Protein AF-A0A951HGC1-F1 (afdb_monomer)

Structure (mmCIF, N/CA/C/O backbone):
data_AF-A0A951HGC1-F1
#
_entry.id   AF-A0A951HGC1-F1
#
loop_
_atom_site.group_PDB
_a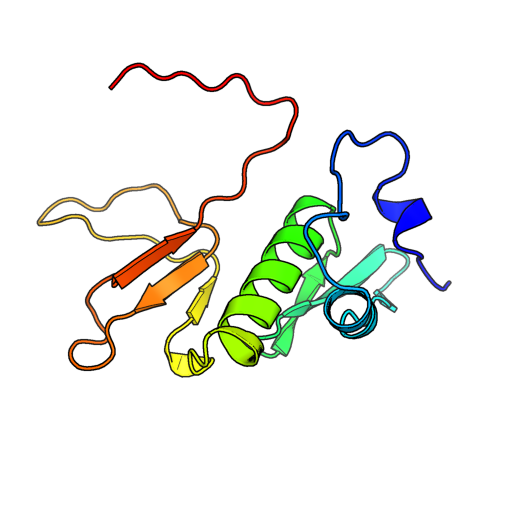tom_site.id
_atom_site.type_symbol
_atom_site.label_atom_id
_atom_site.label_alt_id
_atom_site.label_comp_id
_atom_site.label_asym_id
_atom_site.label_entity_id
_atom_site.label_seq_id
_atom_site.pdbx_PDB_ins_code
_atom_site.Cartn_x
_atom_site.Cartn_y
_atom_site.Cartn_z
_atom_site.occupancy
_atom_site.B_iso_or_equiv
_atom_site.auth_seq_id
_atom_site.auth_comp_id
_atom_site.a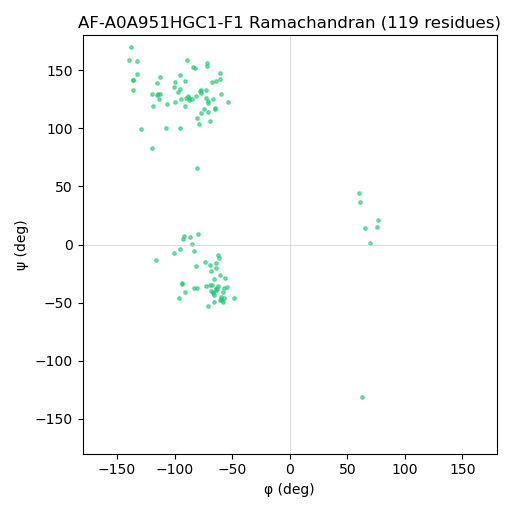uth_asym_id
_atom_site.auth_atom_id
_atom_site.pdbx_PDB_model_num
ATOM 1 N N . MET A 1 1 ? -11.966 -10.383 16.771 1.00 55.66 1 MET A N 1
ATOM 2 C CA . MET A 1 1 ? -13.024 -9.487 16.276 1.00 55.66 1 MET A CA 1
ATOM 3 C C . MET A 1 1 ? -12.751 -9.299 14.807 1.00 55.66 1 MET A C 1
ATOM 5 O O . MET A 1 1 ? -11.592 -9.106 14.464 1.00 55.66 1 MET A O 1
ATOM 9 N N . ASP A 1 2 ? -13.774 -9.404 13.973 1.00 73.31 2 ASP A N 1
ATOM 10 C CA . ASP A 1 2 ? -13.623 -9.157 12.543 1.00 73.31 2 ASP A CA 1
ATOM 11 C C . ASP A 1 2 ? -13.891 -7.671 12.310 1.00 73.31 2 ASP A C 1
ATOM 13 O O . ASP A 1 2 ? -14.894 -7.142 12.786 1.00 73.31 2 ASP A O 1
ATOM 17 N N . TYR A 1 3 ? -12.955 -6.985 11.658 1.00 82.38 3 TYR A N 1
ATOM 18 C CA . TYR A 1 3 ? -13.097 -5.573 11.314 1.00 82.38 3 TYR A CA 1
ATOM 19 C C . TYR A 1 3 ? -13.640 -5.471 9.894 1.00 82.38 3 TYR A C 1
ATOM 21 O O . TYR A 1 3 ? -13.033 -6.016 8.971 1.00 82.38 3 TYR A O 1
ATOM 29 N N . SER A 1 4 ? -14.753 -4.766 9.697 1.00 85.12 4 SER A N 1
ATOM 30 C CA . SER A 1 4 ? -15.248 -4.472 8.353 1.00 85.12 4 SER A CA 1
ATOM 31 C C . SER A 1 4 ? -14.662 -3.162 7.819 1.00 85.12 4 SER A C 1
ATOM 33 O O . SER A 1 4 ? -14.245 -2.285 8.579 1.00 85.12 4 SER A O 1
ATOM 35 N N . LEU A 1 5 ? -14.673 -2.988 6.493 1.00 84.81 5 LEU A N 1
ATOM 36 C CA . LEU A 1 5 ? -14.334 -1.700 5.878 1.00 84.81 5 LEU A CA 1
ATOM 37 C C . LEU A 1 5 ? -15.246 -0.579 6.404 1.00 84.81 5 LEU A C 1
ATOM 39 O O . LEU A 1 5 ? -14.774 0.523 6.657 1.00 84.81 5 LEU A O 1
ATOM 43 N N . ALA A 1 6 ? -16.530 -0.860 6.641 1.00 84.06 6 ALA A N 1
ATOM 44 C CA . ALA A 1 6 ? -17.462 0.136 7.165 1.00 84.06 6 ALA A CA 1
ATOM 45 C C . ALA A 1 6 ? -17.064 0.638 8.566 1.00 84.06 6 ALA A C 1
ATOM 47 O O . ALA A 1 6 ? -17.202 1.828 8.842 1.00 84.06 6 ALA A O 1
ATOM 48 N N . ASP A 1 7 ? -16.514 -0.236 9.416 1.00 83.81 7 ASP A N 1
ATOM 49 C CA . ASP A 1 7 ? -16.038 0.135 10.757 1.00 83.81 7 ASP A CA 1
ATOM 50 C C . ASP A 1 7 ? -14.788 1.023 10.693 1.00 83.81 7 ASP A C 1
ATOM 52 O O . ASP A 1 7 ? -14.609 1.920 11.513 1.00 83.81 7 ASP A O 1
ATOM 56 N N . ILE A 1 8 ? -13.915 0.787 9.710 1.00 83.94 8 ILE A N 1
ATOM 57 C CA . ILE A 1 8 ? -12.643 1.509 9.567 1.00 83.94 8 ILE A CA 1
ATOM 58 C C . ILE A 1 8 ? -12.844 2.879 8.911 1.00 83.94 8 ILE A C 1
ATOM 60 O O . ILE A 1 8 ? -12.188 3.849 9.286 1.00 83.94 8 ILE A O 1
ATOM 64 N N . PHE A 1 9 ? -13.753 2.966 7.941 1.00 82.25 9 PHE A N 1
ATOM 65 C CA . PHE A 1 9 ? -14.053 4.193 7.198 1.00 82.25 9 PHE A CA 1
ATOM 66 C C . PHE A 1 9 ? -15.190 5.016 7.818 1.00 82.25 9 PHE A C 1
ATOM 68 O O . PHE A 1 9 ? -15.625 6.010 7.227 1.00 82.25 9 PHE A O 1
ATOM 75 N N . GLN A 1 10 ? -15.669 4.631 9.005 1.00 68.69 10 GLN A N 1
ATOM 76 C CA . GLN A 1 10 ? -16.765 5.299 9.699 1.00 68.69 10 GLN A CA 1
ATOM 77 C C . GLN A 1 10 ? -16.458 6.800 9.844 1.00 68.69 10 GLN A C 1
ATOM 79 O O . GLN A 1 10 ? -15.427 7.177 10.396 1.00 68.69 10 GLN A O 1
ATOM 84 N N . SER A 1 11 ? -17.345 7.665 9.335 1.00 60.94 11 SER A N 1
ATOM 85 C CA . SER A 1 11 ? -17.202 9.138 9.296 1.00 60.94 11 SER A CA 1
ATOM 86 C C . SER A 1 11 ? -16.076 9.721 8.423 1.00 60.94 11 SER A C 1
ATOM 88 O O . SER A 1 11 ? -15.769 10.904 8.549 1.00 60.94 11 SER A O 1
ATOM 90 N N . SER A 1 12 ? -15.471 8.938 7.527 1.00 63.62 12 SER A N 1
ATOM 91 C CA . SER A 1 12 ? -14.450 9.447 6.605 1.00 63.62 12 SER A CA 1
ATOM 92 C C . SER A 1 12 ? -15.029 9.843 5.240 1.00 63.62 12 SER A C 1
ATOM 94 O O . SER A 1 12 ? -15.933 9.183 4.735 1.00 63.62 12 SER A O 1
ATOM 96 N N . ASP A 1 13 ? -14.468 10.879 4.612 1.00 65.88 13 ASP A N 1
ATOM 97 C CA . ASP A 1 13 ? -14.847 11.325 3.258 1.00 65.88 13 ASP A CA 1
ATOM 98 C C . ASP A 1 13 ? -14.212 10.468 2.137 1.00 65.88 13 ASP A C 1
ATOM 100 O O . ASP A 1 13 ? -14.246 10.832 0.960 1.00 65.88 13 ASP A O 1
ATOM 104 N N . TYR A 1 14 ? -13.568 9.343 2.473 1.00 67.88 14 TYR A N 1
ATOM 105 C CA . TYR A 1 14 ? -12.969 8.462 1.472 1.00 67.88 14 TYR A CA 1
ATOM 106 C C . TYR A 1 14 ? -14.073 7.678 0.745 1.00 67.88 14 TYR A C 1
ATOM 108 O O . TYR A 1 14 ? -14.744 6.839 1.343 1.00 67.88 14 TYR A O 1
ATOM 116 N N . SER A 1 15 ? -14.224 7.898 -0.563 1.00 76.06 15 SER A N 1
ATOM 117 C CA . SER A 1 15 ? -15.029 7.023 -1.424 1.00 76.06 15 SER A CA 1
ATOM 118 C C . SER A 1 15 ? -14.167 5.881 -1.969 1.00 76.06 15 SER A C 1
ATOM 120 O O . SER A 1 15 ? -13.102 6.102 -2.552 1.00 76.06 15 SER A O 1
ATOM 122 N N . LEU A 1 16 ? -14.648 4.648 -1.791 1.00 83.00 16 LEU A N 1
ATOM 123 C CA . LEU A 1 16 ? -14.050 3.442 -2.369 1.00 83.00 16 LEU A CA 1
ATOM 124 C C . LEU A 1 16 ? -14.676 3.064 -3.721 1.00 83.00 16 LEU A C 1
ATOM 126 O O . LEU A 1 16 ? -14.283 2.058 -4.303 1.00 83.00 16 LEU A O 1
ATOM 130 N N . ASP A 1 17 ? -15.589 3.881 -4.255 1.00 84.75 17 ASP A N 1
ATOM 131 C CA . ASP A 1 17 ? -16.355 3.590 -5.481 1.00 84.75 17 ASP A CA 1
ATOM 132 C C . ASP A 1 17 ? -15.463 3.483 -6.725 1.00 84.75 17 ASP A C 1
ATOM 134 O O . ASP A 1 17 ? -15.828 2.886 -7.738 1.00 84.75 17 ASP A O 1
ATOM 138 N N . ILE A 1 18 ? -14.257 4.052 -6.650 1.00 86.56 18 ILE A N 1
ATOM 139 C CA . ILE A 1 18 ? -13.248 3.929 -7.699 1.00 86.56 18 ILE A CA 1
ATOM 140 C C . ILE A 1 18 ? -12.687 2.507 -7.809 1.00 86.56 18 ILE A C 1
ATOM 142 O O . ILE A 1 18 ? -12.043 2.206 -8.818 1.00 86.56 18 ILE A O 1
ATOM 146 N N . PHE A 1 19 ? -12.861 1.659 -6.789 1.00 90.56 19 PHE A N 1
ATOM 147 C CA . PHE A 1 19 ? -12.376 0.282 -6.730 1.00 90.56 19 PHE A CA 1
ATOM 148 C C . PHE A 1 19 ? -13.479 -0.717 -7.059 1.00 90.56 19 PHE A C 1
ATOM 150 O O . PHE A 1 19 ? -14.630 -0.581 -6.652 1.00 90.56 19 PHE A O 1
ATOM 157 N N . LYS A 1 20 ? -13.117 -1.751 -7.816 1.00 91.50 20 LYS A N 1
ATOM 158 C CA . LYS A 1 20 ? -14.030 -2.839 -8.150 1.00 91.50 20 LYS A CA 1
ATOM 159 C C . LYS A 1 20 ? -14.290 -3.721 -6.925 1.00 91.50 20 LYS A C 1
ATOM 161 O O . LYS A 1 20 ? -13.387 -3.886 -6.103 1.00 91.50 20 LYS A O 1
ATOM 166 N N . PRO A 1 21 ? -15.450 -4.397 -6.853 1.00 90.88 21 PRO A N 1
ATOM 167 C CA . PRO A 1 21 ? -15.741 -5.349 -5.782 1.00 90.88 21 PRO A CA 1
ATOM 168 C C . PRO A 1 21 ? -14.674 -6.440 -5.628 1.00 90.88 21 PRO A C 1
ATOM 170 O O . PRO A 1 21 ? -14.345 -6.807 -4.507 1.00 90.88 21 PRO A O 1
ATOM 173 N N . GLU A 1 22 ? -14.087 -6.916 -6.734 1.00 91.69 22 GLU A N 1
ATOM 174 C CA . GLU A 1 22 ? -12.995 -7.901 -6.692 1.00 91.69 22 GLU A CA 1
ATOM 175 C C . GLU A 1 22 ? -11.732 -7.355 -6.003 1.00 91.69 22 GLU A C 1
ATOM 177 O O . GLU A 1 22 ? -11.060 -8.086 -5.284 1.00 91.69 22 GLU A O 1
ATOM 182 N N . GLU A 1 23 ? -11.413 -6.071 -6.208 1.00 92.50 23 GLU A N 1
ATOM 183 C CA . GLU A 1 23 ? -10.264 -5.416 -5.568 1.00 92.50 23 GLU A CA 1
ATOM 184 C C . GLU A 1 23 ? -10.508 -5.271 -4.058 1.00 92.50 23 GLU A C 1
ATOM 186 O O . GLU A 1 23 ? -9.609 -5.518 -3.261 1.00 92.50 23 GLU A O 1
ATOM 191 N N . LEU A 1 24 ? -11.739 -4.925 -3.663 1.00 92.56 24 LEU A N 1
ATOM 192 C CA . LEU A 1 24 ? -12.137 -4.826 -2.256 1.00 92.56 24 LEU A CA 1
ATOM 193 C C . LEU A 1 24 ? -12.140 -6.193 -1.564 1.00 92.56 24 LEU A C 1
ATOM 195 O O . LEU A 1 24 ? -11.692 -6.303 -0.427 1.00 92.56 24 LEU A O 1
ATOM 199 N N . ALA A 1 25 ? -12.611 -7.235 -2.250 1.00 91.56 25 ALA A N 1
ATOM 200 C CA . ALA A 1 25 ? -12.658 -8.596 -1.721 1.00 91.56 25 ALA A CA 1
ATOM 201 C C . ALA A 1 25 ? -11.266 -9.225 -1.541 1.00 91.56 25 ALA A C 1
ATOM 203 O O . ALA A 1 25 ? -11.118 -10.143 -0.741 1.00 91.56 25 ALA A O 1
ATOM 204 N N . ALA A 1 26 ? -10.250 -8.739 -2.261 1.00 93.19 26 ALA A N 1
ATOM 205 C CA . ALA A 1 26 ? -8.870 -9.194 -2.111 1.00 93.19 26 ALA A CA 1
ATOM 206 C C . ALA A 1 26 ? -8.195 -8.687 -0.821 1.00 93.19 26 ALA A C 1
ATOM 208 O O . ALA A 1 26 ? -7.135 -9.189 -0.446 1.00 93.19 26 ALA A O 1
ATOM 209 N N . LEU A 1 27 ? -8.769 -7.685 -0.144 1.00 93.31 27 LEU A N 1
ATOM 210 C CA . LEU A 1 27 ? -8.246 -7.193 1.128 1.00 93.31 27 LEU A CA 1
ATOM 211 C C . LEU A 1 27 ? -8.613 -8.131 2.277 1.00 93.31 27 LEU A C 1
ATOM 213 O O . LEU A 1 27 ? -9.762 -8.205 2.708 1.00 93.31 27 LEU A O 1
ATOM 217 N N . GLU A 1 28 ? -7.596 -8.759 2.851 1.00 92.44 28 GLU A N 1
ATOM 218 C CA . GLU A 1 28 ? -7.729 -9.550 4.071 1.00 92.44 28 GLU A CA 1
ATOM 219 C C . GLU A 1 28 ? -7.375 -8.696 5.296 1.00 92.44 28 GLU A C 1
ATOM 221 O O . GLU A 1 28 ? -6.198 -8.484 5.609 1.00 92.44 28 GLU A O 1
ATOM 226 N N . ILE A 1 29 ? -8.400 -8.197 5.993 1.00 94.25 29 ILE A N 1
ATOM 227 C CA . ILE A 1 29 ? -8.246 -7.452 7.249 1.00 94.25 29 ILE A CA 1
ATOM 228 C C . ILE A 1 29 ? -8.472 -8.397 8.428 1.00 94.25 29 ILE A C 1
ATOM 230 O O . ILE A 1 29 ? -9.459 -9.126 8.474 1.00 94.25 29 ILE A O 1
ATOM 234 N N . TYR A 1 30 ? -7.566 -8.369 9.401 1.00 93.69 30 TYR A N 1
ATOM 235 C CA . TYR A 1 30 ? -7.606 -9.239 10.575 1.00 93.69 30 TYR A CA 1
ATOM 236 C C . TYR A 1 30 ? -7.221 -8.497 11.858 1.00 93.69 30 TYR A C 1
ATOM 238 O O . TYR A 1 30 ? -6.552 -7.461 11.834 1.00 93.69 30 TYR A O 1
ATOM 246 N N . ASP A 1 31 ? -7.639 -9.035 13.006 1.00 94.56 31 ASP A N 1
ATOM 247 C CA . ASP A 1 31 ? -7.238 -8.513 14.313 1.00 94.56 31 ASP A CA 1
ATOM 248 C C . ASP A 1 31 ? -5.811 -8.930 14.666 1.00 94.56 31 ASP A C 1
ATOM 250 O O . ASP A 1 31 ? -5.447 -10.108 14.638 1.00 94.56 31 ASP A O 1
ATOM 254 N N . LYS A 1 32 ? -5.015 -7.947 15.081 1.00 93.44 32 LYS A N 1
ATOM 255 C CA . LYS A 1 32 ? -3.718 -8.162 15.703 1.00 93.44 32 LYS A CA 1
ATOM 256 C C . LYS A 1 32 ? -3.632 -7.364 16.997 1.00 93.44 32 LYS A C 1
ATOM 258 O O . LYS A 1 32 ? -3.308 -6.176 16.996 1.00 93.44 32 LYS A O 1
ATOM 263 N N . LYS A 1 33 ? -3.857 -8.055 18.120 1.00 92.69 33 LYS A N 1
ATOM 264 C CA . LYS A 1 33 ? -3.821 -7.489 19.482 1.00 92.69 33 LYS A CA 1
ATOM 265 C C . LYS A 1 33 ? -4.851 -6.362 19.673 1.00 92.69 33 LYS A C 1
ATOM 267 O O . LYS A 1 33 ? -4.517 -5.319 20.236 1.00 92.69 33 LYS A O 1
ATOM 272 N N . GLY A 1 34 ? -6.081 -6.560 19.195 1.00 91.75 34 GLY A N 1
ATOM 273 C CA . GLY A 1 34 ? -7.164 -5.581 19.332 1.00 91.75 34 GLY A CA 1
ATOM 274 C C . GLY A 1 34 ? -7.052 -4.394 18.375 1.00 91.75 34 GLY A C 1
ATOM 275 O O . GLY A 1 34 ? -7.565 -3.316 18.677 1.00 91.75 34 GLY A O 1
ATOM 276 N N . LYS A 1 35 ? -6.311 -4.544 17.271 1.00 92.75 35 LYS A N 1
ATOM 277 C CA . LYS A 1 35 ? -6.141 -3.516 16.235 1.00 92.75 35 LYS A CA 1
ATOM 278 C C . LYS A 1 35 ? -6.268 -4.146 14.847 1.00 92.75 35 LYS A C 1
ATOM 280 O O . LYS A 1 35 ? -5.725 -5.235 14.657 1.00 92.75 35 LYS A O 1
ATOM 285 N N . PRO A 1 36 ? -6.898 -3.466 13.874 1.00 95.62 36 PRO A N 1
ATOM 286 C CA . PRO A 1 36 ? -7.029 -3.983 12.518 1.00 95.62 36 PRO A CA 1
ATOM 287 C C . PRO A 1 36 ? -5.688 -3.919 11.776 1.00 95.62 36 PRO A C 1
ATOM 289 O O . PRO A 1 36 ? -4.991 -2.899 11.799 1.00 95.62 36 PRO A O 1
ATOM 292 N N . TYR A 1 37 ? -5.324 -5.016 11.120 1.00 96.12 37 TYR A N 1
ATOM 293 C CA . TYR A 1 37 ? -4.121 -5.170 10.303 1.00 96.12 37 TYR A CA 1
ATOM 294 C C . TYR A 1 37 ? -4.461 -5.809 8.958 1.00 96.12 37 TYR A C 1
ATOM 296 O O . TYR A 1 37 ? -5.474 -6.485 8.822 1.00 96.12 37 TYR A O 1
ATOM 304 N N . LEU A 1 38 ? -3.590 -5.591 7.980 1.00 95.88 38 LEU A N 1
ATOM 305 C CA . LEU A 1 38 ? -3.613 -6.229 6.667 1.00 95.88 38 LEU A CA 1
ATOM 306 C C . LEU A 1 38 ? -2.192 -6.626 6.255 1.00 95.88 38 LEU A C 1
ATOM 308 O O . LEU A 1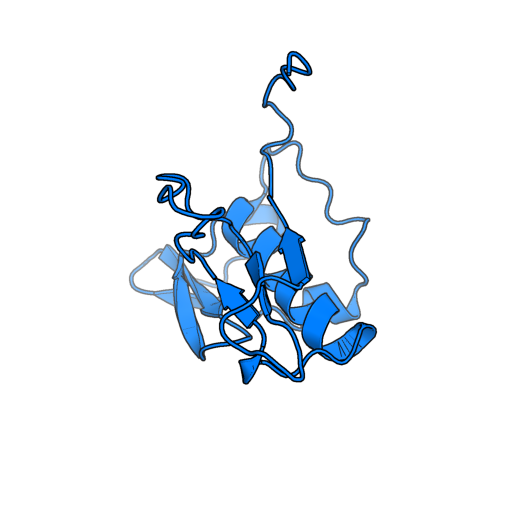 38 ? -1.213 -6.211 6.888 1.00 95.88 38 LEU A O 1
ATOM 312 N N . LYS A 1 39 ? -2.066 -7.406 5.181 1.00 95.31 39 LYS A N 1
ATOM 313 C CA . LYS A 1 39 ? -0.776 -7.695 4.541 1.00 95.31 39 LYS A CA 1
ATOM 314 C C . LYS A 1 39 ? -0.587 -6.825 3.307 1.00 95.31 39 LYS A C 1
ATOM 316 O O . LYS A 1 39 ? -1.490 -6.676 2.495 1.00 95.31 39 LYS A O 1
ATOM 321 N N . ASP A 1 40 ? 0.611 -6.279 3.174 1.00 93.38 40 ASP A N 1
ATOM 322 C CA . ASP A 1 40 ? 1.040 -5.529 2.002 1.00 93.38 40 ASP A CA 1
ATOM 323 C C . ASP A 1 40 ? 1.130 -6.453 0.778 1.00 93.38 40 ASP A C 1
ATOM 325 O O . ASP A 1 40 ? 1.820 -7.472 0.832 1.00 93.38 40 ASP A O 1
ATOM 329 N N . PHE A 1 41 ? 0.452 -6.119 -0.323 1.00 94.19 41 PHE A N 1
ATOM 330 C CA . PHE A 1 41 ? 0.386 -7.003 -1.497 1.00 94.19 41 PHE A CA 1
ATOM 331 C C . PHE A 1 41 ? 1.742 -7.191 -2.192 1.00 94.19 41 PHE A C 1
ATOM 333 O O . PHE A 1 41 ? 1.990 -8.247 -2.775 1.00 94.19 41 PHE A O 1
ATOM 340 N N . ALA A 1 42 ? 2.630 -6.194 -2.128 1.00 91.25 42 ALA A N 1
ATOM 341 C CA . ALA A 1 42 ? 3.930 -6.257 -2.789 1.00 91.25 42 ALA A CA 1
ATOM 342 C C . ALA A 1 42 ? 4.973 -7.011 -1.951 1.00 91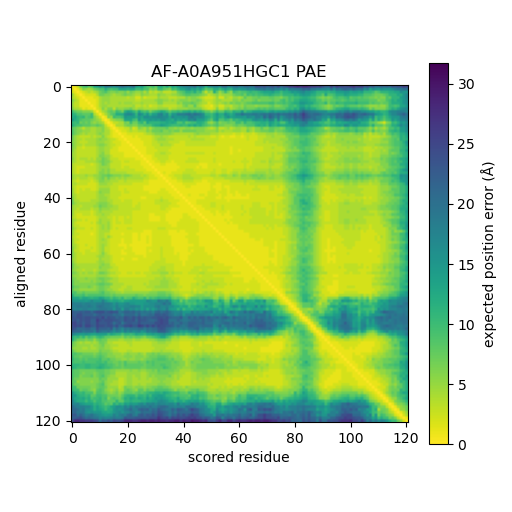.25 42 A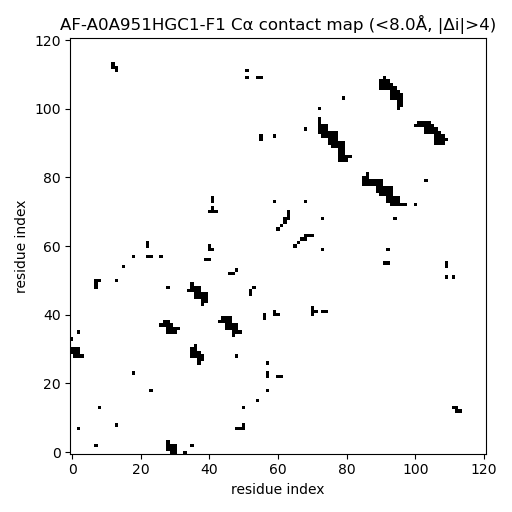LA A C 1
ATOM 344 O O . ALA A 1 42 ? 5.803 -7.739 -2.494 1.00 91.25 42 ALA A O 1
ATOM 345 N N . THR A 1 43 ? 4.945 -6.840 -0.626 1.00 90.25 43 THR A N 1
ATOM 346 C CA . THR A 1 43 ? 6.015 -7.302 0.278 1.00 90.25 43 THR A CA 1
ATOM 347 C C . THR A 1 43 ? 5.585 -8.377 1.274 1.00 90.25 43 THR A C 1
ATOM 349 O O . THR A 1 43 ? 6.437 -8.972 1.933 1.00 90.25 43 THR A O 1
ATOM 352 N N . GLY A 1 44 ? 4.281 -8.603 1.444 1.00 91.69 44 GLY A N 1
ATOM 353 C CA . GLY A 1 44 ? 3.711 -9.506 2.447 1.00 91.69 44 GLY A CA 1
ATOM 354 C C . GLY A 1 44 ? 3.840 -9.016 3.894 1.00 91.69 44 GLY A C 1
ATOM 355 O O . GLY A 1 44 ? 3.418 -9.715 4.817 1.00 91.69 44 GLY A O 1
ATOM 356 N N . LYS A 1 45 ? 4.424 -7.830 4.119 1.00 92.62 45 LYS A N 1
ATOM 357 C CA . LYS A 1 45 ? 4.599 -7.250 5.455 1.00 92.62 45 LYS A CA 1
ATOM 358 C C . LYS A 1 45 ? 3.250 -6.876 6.056 1.00 92.62 45 LYS A C 1
ATOM 360 O O . LYS A 1 45 ? 2.389 -6.324 5.383 1.00 92.62 45 LYS A O 1
ATOM 365 N N . GLU A 1 46 ? 3.089 -7.130 7.347 1.00 95.00 46 GLU A N 1
ATOM 366 C CA . GLU A 1 46 ? 1.873 -6.765 8.069 1.00 95.00 46 GLU A CA 1
ATOM 367 C C . GLU A 1 46 ? 1.868 -5.265 8.398 1.00 95.00 46 GLU A C 1
ATOM 369 O O . GLU A 1 46 ? 2.846 -4.744 8.945 1.00 95.00 46 GLU A O 1
ATOM 374 N N . ARG A 1 47 ? 0.762 -4.573 8.118 1.00 94.19 47 ARG A N 1
ATOM 375 C CA . ARG A 1 47 ? 0.599 -3.129 8.349 1.00 94.19 47 ARG A CA 1
ATOM 376 C C . ARG A 1 47 ? -0.728 -2.833 9.058 1.00 94.19 47 ARG A C 1
ATOM 378 O O . ARG A 1 47 ? -1.700 -3.545 8.812 1.00 94.19 47 ARG A O 1
ATOM 385 N N . PRO A 1 48 ? -0.804 -1.803 9.925 1.00 95.12 48 PRO A N 1
ATOM 386 C CA . PRO A 1 48 ? -2.077 -1.364 10.493 1.00 95.12 48 PRO A CA 1
ATOM 387 C C . PRO A 1 48 ? -3.043 -0.938 9.382 1.00 95.12 48 PRO A C 1
ATOM 389 O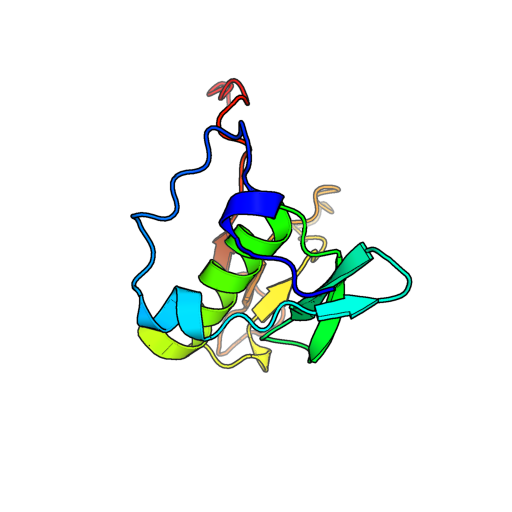 O . PRO A 1 48 ? -2.680 -0.105 8.553 1.00 95.12 48 PRO A O 1
ATOM 392 N N . ALA A 1 49 ? -4.270 -1.456 9.385 1.00 94.06 49 ALA A N 1
ATOM 393 C CA . ALA A 1 49 ? -5.270 -1.175 8.355 1.00 94.06 49 ALA A CA 1
ATOM 394 C C . ALA A 1 49 ? -5.966 0.176 8.606 1.00 94.06 49 ALA A C 1
ATOM 396 O O . ALA A 1 49 ? -7.144 0.245 8.943 1.00 94.06 49 ALA A O 1
ATOM 397 N N . LYS A 1 50 ? -5.200 1.264 8.498 1.00 90.69 50 LYS A N 1
ATOM 398 C CA . LYS A 1 50 ? -5.729 2.636 8.489 1.00 90.69 50 LYS A CA 1
ATOM 399 C C . LYS A 1 50 ? -6.446 2.916 7.158 1.00 90.69 50 LYS A C 1
ATOM 401 O O . LYS A 1 50 ? -6.068 2.297 6.162 1.00 90.69 50 LYS A O 1
ATOM 406 N N . PRO A 1 51 ? -7.394 3.868 7.091 1.00 89.06 51 PRO A N 1
ATOM 407 C CA . PRO A 1 51 ? -8.038 4.257 5.833 1.00 89.06 51 PRO A CA 1
ATOM 408 C C . PRO A 1 51 ? -7.044 4.532 4.693 1.00 89.06 51 PRO A C 1
ATOM 410 O O . PRO A 1 51 ? -7.191 3.989 3.599 1.00 89.06 51 PRO A O 1
ATOM 413 N N . GLU A 1 52 ? -5.973 5.286 4.964 1.00 87.44 52 GLU A N 1
ATOM 414 C CA . GLU A 1 52 ? -4.931 5.604 3.977 1.00 87.44 52 GLU A CA 1
ATOM 415 C C . GLU A 1 52 ? -4.179 4.352 3.510 1.00 87.44 52 GLU A C 1
ATOM 417 O O . GLU A 1 52 ? -3.873 4.205 2.327 1.00 87.44 52 GLU A O 1
ATOM 422 N N . GLU A 1 53 ? -3.906 3.424 4.432 1.00 90.88 53 GLU A N 1
ATOM 423 C CA . GLU A 1 53 ? -3.235 2.163 4.117 1.00 90.88 53 GLU A CA 1
ATOM 424 C C . GLU A 1 53 ? -4.103 1.290 3.217 1.00 90.88 53 GLU A C 1
ATOM 426 O O . GLU A 1 53 ? -3.610 0.712 2.254 1.00 90.88 53 GLU A O 1
ATOM 431 N N . ILE A 1 54 ? -5.398 1.208 3.514 1.00 92.88 54 ILE A N 1
ATOM 432 C CA . ILE A 1 54 ? -6.342 0.422 2.725 1.00 92.88 54 ILE A CA 1
ATOM 433 C C . ILE A 1 54 ? -6.390 0.950 1.290 1.00 92.88 54 ILE A C 1
ATOM 435 O O . ILE A 1 54 ? -6.235 0.173 0.348 1.00 92.88 54 ILE A O 1
ATOM 439 N N . VAL A 1 55 ? -6.515 2.270 1.113 1.00 91.50 55 VAL A N 1
ATOM 440 C CA . VAL A 1 55 ? -6.483 2.899 -0.217 1.00 91.50 55 VAL A CA 1
ATOM 441 C C . VAL A 1 55 ? -5.157 2.610 -0.927 1.00 91.50 55 VAL A C 1
ATOM 443 O O . VAL A 1 55 ? -5.160 2.216 -2.095 1.00 91.50 55 VAL A O 1
ATOM 446 N N . ARG A 1 56 ? -4.023 2.733 -0.225 1.00 92.31 56 ARG A N 1
ATOM 447 C CA . ARG A 1 56 ? -2.695 2.430 -0.775 1.00 92.31 56 ARG A CA 1
ATOM 448 C C . ARG A 1 56 ? -2.596 0.986 -1.262 1.00 92.31 56 ARG A C 1
ATOM 450 O O . ARG A 1 56 ? -2.164 0.754 -2.389 1.00 92.31 56 ARG A O 1
ATOM 457 N N . GLN A 1 57 ? -3.030 0.020 -0.457 1.00 94.94 57 GLN A N 1
ATOM 458 C CA . GLN A 1 57 ? -2.979 -1.394 -0.828 1.00 94.94 57 GLN A CA 1
ATOM 459 C C . GLN A 1 57 ? -3.926 -1.731 -1.983 1.00 94.94 57 GLN A C 1
ATOM 461 O O . GLN A 1 57 ? -3.552 -2.510 -2.856 1.00 94.94 57 GLN A O 1
ATOM 466 N N . LEU A 1 58 ? -5.094 -1.090 -2.078 1.00 95.00 58 LEU A N 1
ATOM 467 C CA . LEU A 1 58 ? -5.969 -1.240 -3.246 1.00 95.00 58 LEU A CA 1
ATOM 468 C C . LEU A 1 58 ? -5.307 -0.729 -4.534 1.00 95.00 58 LEU A C 1
ATOM 470 O O . LEU A 1 58 ? -5.429 -1.363 -5.584 1.00 95.00 58 LEU A O 1
ATOM 474 N N . TYR A 1 59 ? -4.549 0.370 -4.468 1.00 94.75 59 TYR A N 1
ATOM 475 C CA . TYR A 1 59 ? -3.744 0.828 -5.604 1.00 94.75 59 TYR A CA 1
ATOM 476 C C . TYR A 1 59 ? -2.598 -0.129 -5.941 1.00 94.75 59 TYR A C 1
ATOM 478 O O . TYR A 1 59 ? -2.388 -0.408 -7.121 1.00 94.75 59 TYR A O 1
ATOM 486 N N . VAL A 1 60 ? -1.888 -0.671 -4.947 1.00 95.00 60 VAL A N 1
ATOM 487 C CA . VAL A 1 60 ? -0.852 -1.697 -5.172 1.00 95.00 60 VAL A CA 1
ATOM 488 C C . VAL A 1 60 ? -1.457 -2.917 -5.874 1.00 95.00 60 VAL A C 1
ATOM 490 O O . VAL A 1 60 ? -0.955 -3.331 -6.920 1.00 95.00 60 VAL A O 1
ATOM 493 N N . HIS A 1 61 ? -2.583 -3.434 -5.376 1.00 95.62 61 HIS A N 1
ATOM 494 C CA . HIS A 1 61 ? -3.307 -4.546 -5.993 1.00 95.62 61 HIS A CA 1
ATOM 495 C C . HIS A 1 61 ? -3.695 -4.228 -7.444 1.00 95.62 61 HIS A C 1
ATOM 497 O O . HIS A 1 61 ? -3.450 -5.019 -8.356 1.00 95.62 61 HIS A O 1
ATOM 503 N N . ARG A 1 62 ? -4.234 -3.033 -7.701 1.00 95.44 62 ARG A N 1
ATOM 504 C CA . ARG A 1 62 ? -4.570 -2.584 -9.056 1.00 95.44 62 ARG A CA 1
ATOM 505 C C . ARG A 1 62 ? -3.352 -2.534 -9.978 1.00 95.44 62 ARG A C 1
ATOM 507 O O . ARG A 1 62 ? -3.429 -3.007 -11.112 1.00 95.44 62 ARG A O 1
ATOM 514 N N . LEU A 1 63 ? -2.239 -1.961 -9.521 1.00 95.31 63 LEU A N 1
ATOM 515 C CA . LEU A 1 63 ? -0.991 -1.889 -10.288 1.00 95.31 63 LEU A CA 1
ATOM 516 C C . LEU A 1 63 ? -0.498 -3.287 -10.669 1.00 95.31 63 LEU A C 1
ATOM 518 O O . LEU A 1 63 ? -0.113 -3.504 -11.817 1.00 95.31 63 LEU A O 1
ATOM 522 N N . MET A 1 64 ? -0.592 -4.243 -9.747 1.00 95.12 64 MET A N 1
ATOM 523 C CA . MET A 1 64 ? -0.179 -5.623 -9.986 1.00 95.12 64 MET A CA 1
ATOM 524 C C . MET A 1 64 ? -1.118 -6.364 -10.940 1.00 95.12 64 MET A C 1
ATOM 526 O O . MET A 1 64 ? -0.671 -6.920 -11.941 1.00 95.12 64 MET A O 1
ATOM 530 N N . HIS A 1 65 ? -2.420 -6.361 -10.658 1.00 95.56 65 HIS A N 1
ATOM 531 C CA . HIS A 1 65 ? -3.368 -7.263 -11.316 1.00 95.56 65 HIS A CA 1
ATOM 532 C C . HIS A 1 65 ? -4.040 -6.663 -12.548 1.00 95.56 65 HIS A C 1
ATOM 534 O O . HIS A 1 65 ? -4.324 -7.383 -13.502 1.00 95.56 65 HIS A O 1
ATOM 540 N N . ARG A 1 66 ? -4.289 -5.349 -12.557 1.00 94.31 66 ARG A N 1
ATOM 541 C CA . ARG A 1 66 ? -4.908 -4.668 -13.702 1.00 94.31 66 ARG A CA 1
ATOM 542 C C . ARG A 1 66 ? -3.871 -4.142 -14.685 1.00 94.31 66 ARG A C 1
ATOM 544 O O . ARG A 1 66 ? -4.097 -4.224 -15.888 1.00 94.31 66 ARG A O 1
ATOM 551 N N . TYR A 1 67 ? -2.771 -3.584 -14.182 1.00 94.12 67 TYR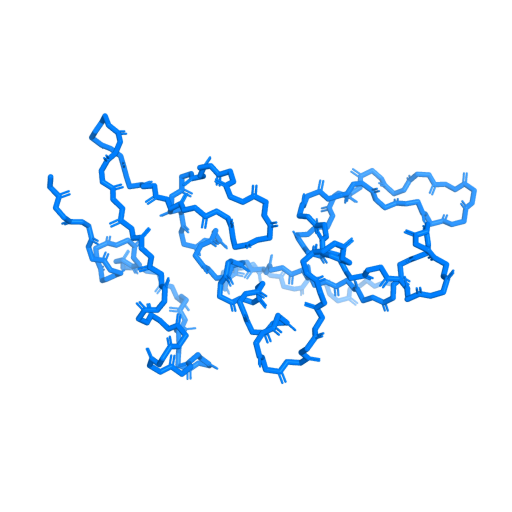 A N 1
ATOM 552 C CA . TYR A 1 67 ? -1.731 -2.978 -15.020 1.00 94.12 67 TYR A CA 1
ATOM 553 C C . TYR A 1 67 ? -0.503 -3.875 -15.232 1.00 94.12 67 TYR A C 1
ATOM 555 O O . TYR A 1 67 ? 0.346 -3.552 -16.056 1.00 94.12 67 TYR A O 1
ATOM 563 N N . GLY A 1 68 ? -0.421 -5.021 -14.547 1.00 94.88 68 GLY A N 1
ATOM 564 C CA . GLY A 1 68 ? 0.607 -6.034 -14.794 1.00 94.88 68 GLY A CA 1
ATOM 565 C C . GLY A 1 68 ? 1.996 -5.692 -14.250 1.00 94.88 68 GLY A C 1
ATOM 566 O O . GLY A 1 68 ? 2.976 -6.332 -14.639 1.00 94.88 68 GLY A O 1
ATOM 567 N N . TYR A 1 69 ? 2.123 -4.703 -13.359 1.00 95.19 69 TYR A N 1
ATOM 568 C CA . TYR A 1 69 ? 3.409 -4.395 -12.736 1.00 95.19 69 TYR A CA 1
ATOM 569 C C . TYR A 1 69 ? 3.793 -5.495 -11.746 1.00 95.19 69 TYR A C 1
ATOM 571 O O . TYR A 1 69 ? 3.084 -5.774 -10.783 1.00 95.19 69 TYR A O 1
ATOM 579 N N . LYS A 1 70 ? 4.951 -6.122 -11.965 1.00 94.00 70 LYS A N 1
ATOM 580 C CA . LYS A 1 70 ? 5.476 -7.134 -11.042 1.00 94.00 70 LYS A CA 1
ATOM 581 C C . LYS A 1 70 ? 5.696 -6.514 -9.653 1.00 94.00 70 LYS A C 1
ATOM 583 O O . LYS A 1 70 ? 6.204 -5.395 -9.593 1.00 94.00 70 LYS A O 1
ATOM 588 N N . PRO A 1 71 ? 5.434 -7.239 -8.549 1.00 91.31 71 PRO A N 1
ATOM 589 C CA . PRO A 1 71 ? 5.673 -6.726 -7.197 1.00 91.31 71 PRO A CA 1
ATOM 590 C C . PRO A 1 71 ? 7.122 -6.271 -6.962 1.00 91.31 71 PRO A C 1
ATOM 592 O O . PRO A 1 71 ? 7.346 -5.312 -6.239 1.00 91.31 71 PRO A O 1
ATOM 595 N N . SER A 1 72 ? 8.107 -6.862 -7.651 1.00 91.25 72 SER A N 1
ATOM 596 C CA . SER A 1 72 ? 9.512 -6.422 -7.602 1.00 91.25 72 SER A CA 1
ATOM 597 C C . SER A 1 72 ? 9.763 -5.011 -8.153 1.00 91.25 72 SER A C 1
ATOM 599 O O . SER A 1 72 ? 10.839 -4.466 -7.940 1.00 91.25 72 SER A O 1
ATOM 601 N N . ARG A 1 73 ? 8.812 -4.440 -8.903 1.00 93.31 73 ARG A N 1
ATOM 602 C CA . ARG A 1 73 ? 8.867 -3.065 -9.421 1.00 93.31 73 ARG A CA 1
ATOM 603 C C . ARG A 1 73 ? 8.133 -2.073 -8.523 1.00 93.31 73 ARG A C 1
ATOM 605 O O . ARG A 1 73 ? 8.128 -0.892 -8.847 1.00 93.31 73 ARG A O 1
ATOM 612 N N . LEU A 1 74 ? 7.478 -2.537 -7.461 1.00 92.75 74 LEU A N 1
ATOM 613 C CA . LEU A 1 74 ? 6.675 -1.705 -6.577 1.00 92.75 74 LEU A CA 1
ATOM 614 C C . LEU A 1 74 ? 7.414 -1.509 -5.261 1.00 92.75 74 LEU A C 1
ATOM 616 O O . LEU A 1 74 ? 7.699 -2.466 -4.545 1.00 92.75 74 LEU A O 1
ATOM 620 N N . GLU A 1 75 ? 7.683 -0.256 -4.927 1.00 88.00 75 GLU A N 1
ATOM 621 C CA . GLU A 1 75 ? 8.178 0.119 -3.612 1.00 88.00 75 GLU A CA 1
ATOM 622 C C . GLU A 1 75 ? 7.163 1.000 -2.892 1.00 88.00 75 GLU A C 1
ATOM 624 O O . GLU A 1 75 ? 6.547 1.887 -3.477 1.00 88.00 75 GLU A O 1
ATOM 629 N N . VAL A 1 76 ? 7.000 0.746 -1.597 1.00 83.38 76 VAL A N 1
ATOM 630 C CA . VAL A 1 76 ? 6.062 1.448 -0.720 1.00 83.38 76 VAL A CA 1
ATOM 631 C C . VAL A 1 76 ? 6.877 2.219 0.317 1.00 83.38 76 VAL A C 1
ATOM 633 O O . VAL A 1 76 ? 7.762 1.641 0.950 1.00 83.38 76 VAL A O 1
ATOM 636 N N . GLU A 1 77 ? 6.594 3.513 0.497 1.00 75.25 77 GLU A N 1
ATOM 637 C CA . GLU A 1 77 ? 7.346 4.430 1.380 1.00 75.25 77 GLU A CA 1
ATOM 638 C C . GLU A 1 77 ? 8.825 4.604 0.983 1.00 75.25 77 GLU A C 1
ATOM 640 O O . GLU A 1 77 ? 9.693 4.722 1.858 1.00 75.25 77 GLU A O 1
ATOM 645 N N . LYS A 1 78 ? 9.147 4.621 -0.316 1.00 66.38 78 LYS A N 1
ATOM 646 C CA . LYS A 1 78 ? 10.523 4.837 -0.798 1.00 66.38 78 LYS A CA 1
ATOM 647 C C . LYS A 1 78 ? 10.899 6.319 -0.721 1.00 66.38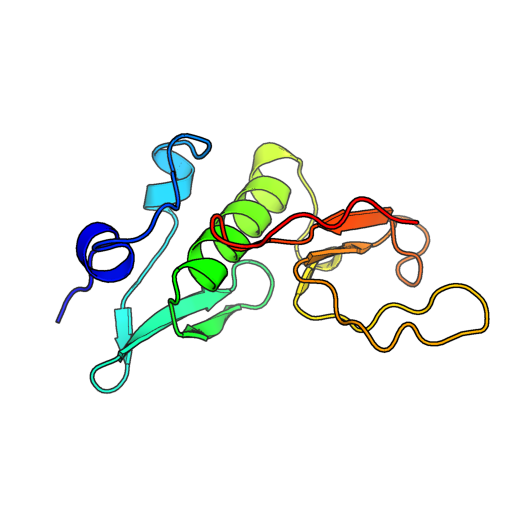 78 LYS A C 1
ATOM 649 O O . LYS A 1 78 ? 10.135 7.176 -1.161 1.00 66.38 78 LYS A O 1
ATOM 654 N N . GLY A 1 79 ? 12.085 6.624 -0.190 1.00 60.47 79 GLY A N 1
ATOM 655 C CA . GLY A 1 79 ? 12.703 7.943 -0.363 1.00 60.47 79 GLY A CA 1
ATOM 656 C C . GLY A 1 79 ? 13.176 8.102 -1.808 1.00 60.47 79 GLY A C 1
ATOM 657 O O . GLY A 1 79 ? 13.923 7.254 -2.296 1.00 60.47 79 GLY A O 1
ATOM 658 N N . ILE A 1 80 ? 12.716 9.140 -2.504 1.00 59.50 80 ILE A N 1
ATOM 659 C CA . ILE A 1 80 ? 13.031 9.336 -3.923 1.00 59.50 80 ILE A CA 1
ATOM 660 C C . ILE A 1 80 ? 14.234 10.273 -4.065 1.00 59.50 80 ILE A C 1
ATOM 662 O O . ILE A 1 80 ? 14.292 11.336 -3.451 1.00 59.50 80 ILE A O 1
ATOM 666 N N . TRP A 1 81 ? 15.189 9.893 -4.912 1.00 60.22 81 TRP A N 1
ATOM 667 C CA . TRP A 1 81 ? 16.283 10.764 -5.335 1.00 60.22 81 TRP A CA 1
ATOM 668 C C . TRP A 1 81 ? 15.860 11.512 -6.600 1.00 60.22 81 TRP A C 1
ATOM 670 O O . TRP A 1 81 ? 15.555 10.884 -7.612 1.00 60.22 81 TRP A O 1
ATOM 680 N N . PHE A 1 82 ? 15.822 12.844 -6.547 1.00 57.00 82 PHE A N 1
ATOM 681 C CA . PHE A 1 82 ? 15.545 13.678 -7.717 1.00 57.00 82 PHE A CA 1
ATOM 682 C C . PHE A 1 82 ? 16.844 14.365 -8.148 1.00 57.00 82 PHE A C 1
ATOM 684 O O . PHE A 1 82 ? 17.275 15.357 -7.557 1.00 57.00 82 PHE A O 1
ATOM 691 N N . GLY A 1 83 ? 17.490 13.827 -9.185 1.00 62.72 83 GLY A N 1
ATOM 692 C CA . GLY A 1 83 ? 18.793 14.318 -9.639 1.00 62.72 83 GLY A CA 1
ATOM 693 C C . GLY A 1 83 ? 19.871 14.149 -8.561 1.00 62.72 83 GLY A C 1
ATOM 694 O O . GLY A 1 83 ? 20.003 13.080 -7.974 1.00 62.72 83 GLY A O 1
ATOM 695 N N . SER A 1 84 ? 20.645 15.202 -8.290 1.00 56.88 84 SER A N 1
ATOM 696 C CA . SER A 1 84 ? 21.685 15.226 -7.247 1.00 56.88 84 SER A CA 1
ATOM 697 C C . SER A 1 84 ? 21.166 15.569 -5.843 1.00 56.88 84 SER A C 1
ATOM 699 O O . SER A 1 84 ? 21.956 15.603 -4.898 1.00 56.88 84 SER A O 1
ATOM 701 N N . THR A 1 85 ? 19.858 15.795 -5.681 1.00 48.12 85 THR A N 1
ATOM 702 C CA . THR A 1 85 ? 19.244 16.165 -4.400 1.00 48.12 85 THR A CA 1
ATOM 703 C C . THR A 1 85 ? 18.339 15.035 -3.908 1.00 48.12 85 THR A C 1
ATOM 705 O O . THR A 1 85 ? 17.468 14.544 -4.628 1.00 48.12 85 THR A O 1
ATOM 708 N N . ILE A 1 86 ? 18.519 14.621 -2.652 1.00 55.12 86 ILE A N 1
ATOM 709 C CA . ILE A 1 86 ? 17.566 13.739 -1.967 1.00 55.12 86 ILE A CA 1
ATOM 710 C C . ILE A 1 86 ? 16.263 14.526 -1.830 1.00 55.12 86 ILE A C 1
ATOM 712 O O . ILE A 1 86 ? 16.250 15.545 -1.137 1.00 55.12 86 ILE A O 1
ATOM 716 N N . ALA A 1 87 ? 15.160 14.083 -2.442 1.00 53.94 87 ALA A N 1
ATOM 717 C CA . ALA A 1 87 ? 13.876 14.564 -1.957 1.00 53.94 87 ALA A CA 1
ATOM 718 C C . ALA A 1 87 ? 13.649 13.899 -0.604 1.00 53.94 87 ALA A C 1
ATOM 720 O O . ALA A 1 87 ? 13.485 12.686 -0.500 1.00 53.94 87 ALA A O 1
ATOM 721 N N . GLU A 1 88 ? 13.633 14.703 0.455 1.00 53.81 88 GLU A N 1
ATOM 722 C CA . GLU A 1 88 ? 13.361 14.236 1.819 1.00 53.81 88 GLU A CA 1
ATOM 723 C C . GLU A 1 88 ? 11.950 13.628 1.967 1.00 53.81 88 GLU A C 1
ATOM 725 O O . GLU A 1 88 ? 11.624 13.027 2.992 1.00 53.81 88 GLU A O 1
ATOM 730 N N . LYS A 1 89 ? 11.097 13.757 0.940 1.00 60.16 89 LYS A N 1
ATOM 731 C CA . LYS A 1 89 ? 9.749 13.190 0.905 1.00 60.16 89 LYS A CA 1
ATOM 732 C C . LYS A 1 89 ? 9.750 11.758 0.376 1.00 60.16 89 LYS A C 1
ATOM 734 O O . LYS A 1 89 ? 10.190 11.470 -0.736 1.00 60.16 89 LYS A O 1
ATOM 739 N N . ARG A 1 90 ? 9.194 10.868 1.196 1.00 72.69 90 ARG A N 1
ATOM 740 C CA . ARG A 1 90 ? 8.888 9.481 0.846 1.00 72.69 90 ARG A CA 1
ATOM 741 C C . ARG A 1 90 ? 7.565 9.463 0.092 1.00 72.69 90 ARG A C 1
ATOM 743 O O . ARG A 1 90 ? 6.597 10.015 0.603 1.00 72.69 90 ARG A O 1
ATOM 750 N N . ALA A 1 91 ? 7.537 8.847 -1.084 1.00 82.19 91 ALA A N 1
ATOM 751 C CA . ALA A 1 91 ? 6.291 8.653 -1.818 1.00 82.19 91 ALA A CA 1
ATOM 752 C C . ALA A 1 91 ? 5.531 7.432 -1.296 1.00 82.19 91 ALA A C 1
ATOM 754 O O . ALA A 1 91 ? 6.146 6.464 -0.831 1.00 82.19 91 ALA A O 1
ATOM 755 N N . ASP A 1 92 ? 4.205 7.454 -1.423 1.00 86.38 92 ASP A N 1
ATOM 756 C CA . ASP A 1 92 ? 3.360 6.349 -0.967 1.00 86.38 92 ASP A CA 1
ATOM 757 C C . ASP A 1 92 ? 3.596 5.072 -1.774 1.00 86.38 92 ASP A C 1
ATOM 759 O O . ASP A 1 92 ? 3.825 4.014 -1.181 1.00 86.38 92 ASP A O 1
ATOM 763 N N . ILE A 1 93 ? 3.576 5.167 -3.109 1.00 91.94 93 ILE A N 1
ATOM 764 C CA . ILE A 1 93 ? 3.893 4.057 -4.015 1.00 91.94 93 ILE A CA 1
ATOM 765 C C . ILE A 1 93 ? 4.801 4.561 -5.135 1.00 91.94 93 ILE A C 1
ATOM 767 O O . ILE A 1 93 ? 4.528 5.575 -5.777 1.00 91.94 93 ILE A O 1
ATOM 771 N N . VAL A 1 94 ? 5.860 3.810 -5.405 1.00 91.69 94 VAL A N 1
ATOM 772 C CA . VAL A 1 94 ? 6.785 4.034 -6.512 1.00 91.69 94 VAL A CA 1
ATOM 773 C C . VAL A 1 94 ? 6.767 2.813 -7.417 1.00 91.69 94 VAL A C 1
ATOM 775 O O . VAL A 1 94 ? 6.943 1.690 -6.948 1.00 91.69 94 VAL A O 1
ATOM 778 N N . VAL A 1 95 ? 6.582 3.037 -8.716 1.00 92.75 95 VAL A N 1
ATOM 779 C CA . VAL A 1 95 ? 6.826 2.032 -9.752 1.00 92.75 95 VAL A CA 1
ATOM 780 C C . VAL A 1 95 ? 8.187 2.320 -10.368 1.00 92.75 95 VAL A C 1
ATOM 782 O O . VAL A 1 95 ? 8.409 3.416 -10.881 1.00 92.75 95 VAL A O 1
ATOM 785 N N . LEU A 1 96 ? 9.091 1.349 -10.325 1.00 92.06 96 LEU A N 1
ATOM 786 C CA . LEU A 1 96 ? 10.433 1.452 -10.898 1.00 92.06 96 LEU A CA 1
ATOM 787 C C . LEU A 1 96 ? 10.421 1.130 -12.391 1.00 92.06 96 LEU A C 1
ATOM 789 O O . LEU A 1 96 ? 9.566 0.366 -12.866 1.00 92.06 96 LEU A O 1
ATOM 793 N N . ASP A 1 97 ? 11.372 1.689 -13.133 1.00 92.31 97 ASP A N 1
ATOM 794 C CA . ASP A 1 97 ? 11.559 1.349 -14.541 1.00 92.31 97 ASP A CA 1
ATOM 795 C C . ASP A 1 97 ? 11.890 -0.146 -14.713 1.00 92.31 97 ASP A C 1
ATOM 797 O O . ASP A 1 97 ? 12.453 -0.802 -13.836 1.00 92.31 97 ASP A O 1
ATOM 801 N N . GLU A 1 98 ? 11.453 -0.725 -15.832 1.00 91.38 98 GLU A N 1
ATOM 802 C CA . GLU A 1 98 ? 11.653 -2.152 -16.097 1.00 91.38 98 GLU A CA 1
ATOM 803 C C . GLU A 1 98 ? 13.106 -2.489 -16.444 1.00 91.38 98 GLU A C 1
ATOM 805 O O . GLU A 1 98 ? 13.588 -3.566 -16.093 1.00 91.38 98 GLU A O 1
ATOM 810 N N . LYS A 1 99 ? 13.785 -1.588 -17.157 1.00 92.62 99 LYS A N 1
ATOM 811 C CA . LYS A 1 99 ? 15.152 -1.768 -17.650 1.00 92.62 99 LYS A CA 1
ATOM 812 C C . LYS A 1 99 ? 16.173 -1.183 -16.683 1.00 92.62 99 LYS A C 1
ATOM 814 O O . LYS A 1 99 ? 17.240 -1.771 -16.531 1.00 92.62 99 LYS A O 1
ATOM 819 N N . ASN A 1 100 ? 15.822 -0.085 -16.011 1.00 89.62 100 ASN A N 1
ATOM 820 C CA . ASN A 1 100 ? 16.666 0.610 -15.042 1.00 89.62 100 ASN A CA 1
ATOM 821 C C . ASN A 1 100 ? 15.990 0.644 -13.653 1.00 89.62 100 ASN A C 1
ATOM 823 O O . ASN A 1 100 ? 15.383 1.648 -13.297 1.00 89.62 100 ASN A O 1
ATOM 827 N N . PRO A 1 101 ? 16.095 -0.408 -12.817 1.00 84.88 101 PRO A N 1
ATOM 828 C CA . PRO A 1 101 ? 15.382 -0.479 -11.532 1.00 84.88 101 PRO A CA 1
ATOM 829 C C . PRO A 1 101 ? 15.731 0.618 -10.510 1.00 84.88 101 PRO A C 1
ATOM 831 O O . PRO A 1 101 ? 15.056 0.752 -9.493 1.00 84.88 101 PRO A O 1
ATOM 834 N N . GLU A 1 102 ? 16.787 1.396 -10.742 1.00 82.50 102 GLU A N 1
ATOM 835 C CA . GLU A 1 102 ? 17.136 2.556 -9.914 1.00 82.50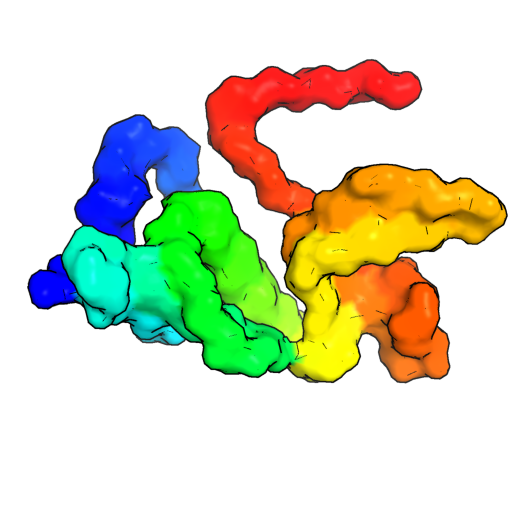 102 GLU A CA 1
ATOM 836 C C . GLU A 1 102 ? 16.320 3.808 -10.279 1.00 82.50 102 GLU A C 1
ATOM 838 O O . GLU A 1 102 ? 16.195 4.723 -9.465 1.00 82.50 102 GLU A O 1
ATOM 843 N N . GLU A 1 103 ? 15.718 3.834 -11.471 1.00 84.94 103 GLU A N 1
ATOM 844 C CA . GLU A 1 103 ? 14.933 4.952 -11.978 1.00 84.94 103 GLU A CA 1
ATOM 845 C C . GLU A 1 103 ? 13.452 4.814 -11.614 1.00 84.94 103 GLU A C 1
ATOM 847 O O . GLU A 1 103 ? 12.847 3.737 -11.660 1.00 84.94 103 GLU A O 1
ATOM 852 N N . VAL A 1 104 ? 12.844 5.946 -11.264 1.00 87.25 104 VAL A N 1
ATOM 853 C CA . VAL A 1 104 ? 11.414 6.030 -10.976 1.00 87.25 104 VAL A CA 1
ATOM 854 C C . VAL A 1 104 ? 10.637 6.211 -12.274 1.00 87.25 104 VAL A C 1
ATOM 856 O O . VAL A 1 104 ? 10.867 7.164 -13.013 1.00 87.25 104 VAL A O 1
ATOM 859 N N . TYR A 1 105 ? 9.675 5.323 -12.514 1.00 88.81 105 TYR A N 1
ATOM 860 C CA . TYR A 1 105 ? 8.786 5.371 -13.672 1.00 88.81 105 TYR A CA 1
ATOM 861 C C . TYR A 1 105 ? 7.451 6.057 -13.346 1.00 88.81 105 TYR A C 1
ATOM 863 O O . TYR A 1 105 ? 6.993 6.915 -14.096 1.00 88.81 105 TYR A O 1
ATOM 871 N N . ILE A 1 106 ? 6.825 5.705 -12.216 1.00 89.81 106 ILE A N 1
ATOM 872 C CA . ILE A 1 106 ? 5.569 6.313 -11.737 1.00 89.81 106 ILE A CA 1
ATOM 873 C C . ILE A 1 106 ? 5.677 6.582 -10.237 1.00 89.81 106 ILE A C 1
ATOM 875 O O . ILE A 1 106 ? 6.190 5.754 -9.485 1.00 89.81 106 ILE A O 1
ATOM 879 N N . ILE A 1 107 ? 5.125 7.714 -9.804 1.00 88.75 107 ILE A N 1
ATOM 880 C CA . ILE A 1 107 ? 4.902 8.044 -8.396 1.00 88.75 107 ILE A CA 1
ATOM 881 C C . ILE A 1 107 ? 3.395 8.146 -8.174 1.00 88.75 107 ILE A C 1
ATOM 883 O O . ILE A 1 107 ? 2.711 8.864 -8.904 1.00 88.75 107 ILE A O 1
ATOM 887 N N . VAL A 1 108 ? 2.884 7.443 -7.167 1.00 87.00 108 VAL A N 1
ATOM 888 C CA . VAL A 1 108 ? 1.507 7.587 -6.689 1.00 87.00 108 VAL A CA 1
ATOM 889 C C . VAL A 1 108 ? 1.559 8.167 -5.286 1.00 87.00 108 VAL A C 1
ATOM 891 O O . VAL A 1 108 ? 2.207 7.609 -4.403 1.00 87.00 108 VAL A O 1
ATOM 894 N N . GLU A 1 109 ? 0.849 9.273 -5.098 1.00 84.69 109 GLU A N 1
ATOM 895 C CA . GLU A 1 109 ? 0.723 9.970 -3.824 1.00 84.69 109 GLU A CA 1
ATOM 896 C C . GLU A 1 109 ? -0.754 9.974 -3.414 1.00 84.69 109 GLU A C 1
ATOM 898 O O . GLU A 1 109 ? -1.611 10.504 -4.125 1.00 84.69 109 GLU A O 1
ATOM 903 N N . CYS A 1 110 ? -1.055 9.375 -2.268 1.00 77.38 110 CYS A N 1
ATOM 904 C CA . CYS A 1 110 ? -2.382 9.350 -1.676 1.00 77.38 110 CYS A CA 1
ATOM 905 C C . CYS A 1 110 ? -2.555 10.595 -0.798 1.00 77.38 110 CYS A C 1
ATOM 907 O O . CYS A 1 110 ? -1.762 10.869 0.100 1.00 77.38 110 CYS A O 1
ATOM 909 N N . LYS A 1 111 ? -3.616 11.370 -1.030 1.00 75.81 111 LYS A N 1
ATOM 910 C CA . LYS A 1 111 ? -3.964 12.521 -0.188 1.00 75.81 111 LYS A CA 1
ATOM 911 C C . LYS A 1 111 ? -5.260 12.254 0.558 1.00 75.81 111 LYS A C 1
ATOM 913 O O . LYS A 1 111 ? -6.174 11.629 0.026 1.00 75.81 111 LYS A O 1
ATOM 918 N N . SER A 1 112 ? -5.328 12.756 1.788 1.00 72.94 112 SER A N 1
ATOM 919 C CA . SER A 1 112 ? -6.578 12.770 2.541 1.00 72.94 112 SER A CA 1
ATOM 920 C C . SER A 1 112 ? -7.603 13.666 1.831 1.00 72.94 112 SER A C 1
ATOM 922 O O . SER A 1 112 ? -7.223 14.741 1.360 1.00 72.94 112 SER A O 1
ATOM 924 N N . PRO A 1 113 ? -8.889 13.280 1.780 1.00 70.12 113 PRO A N 1
ATOM 925 C CA . PRO A 1 113 ? -9.950 14.063 1.147 1.00 70.12 113 PRO A CA 1
ATOM 926 C C . PRO A 1 113 ? -10.144 15.449 1.783 1.00 70.12 113 PRO A C 1
ATOM 928 O O . PRO A 1 113 ? -10.547 16.383 1.099 1.00 70.12 113 PRO A O 1
ATOM 931 N N . ALA A 1 114 ? -9.788 15.618 3.062 1.00 69.81 114 ALA A N 1
ATOM 932 C CA . ALA A 1 114 ? -9.859 16.902 3.763 1.00 69.81 114 ALA A CA 1
ATOM 933 C C . ALA A 1 114 ? -8.633 17.811 3.526 1.00 69.81 114 ALA A C 1
ATOM 935 O O . ALA A 1 114 ? -8.598 18.948 4.008 1.00 69.81 114 ALA A O 1
ATOM 936 N N . ALA A 1 115 ? -7.599 17.333 2.825 1.00 63.38 115 ALA A N 1
ATOM 937 C CA . ALA A 1 115 ? -6.396 18.120 2.587 1.00 63.38 115 ALA A CA 1
ATOM 938 C C . ALA A 1 115 ? -6.675 19.239 1.571 1.00 63.38 115 ALA A C 1
ATOM 940 O O . ALA A 1 115 ? -7.115 18.989 0.450 1.00 63.38 115 ALA A O 1
ATOM 941 N N . LYS A 1 116 ? -6.359 20.489 1.934 1.00 58.47 116 LYS A N 1
ATOM 942 C CA . LYS A 1 116 ? -6.329 21.593 0.967 1.00 58.47 116 LYS A CA 1
ATOM 943 C C . LYS A 1 116 ? -5.208 21.323 -0.038 1.00 58.47 116 LYS A C 1
ATOM 945 O O . LYS A 1 116 ? -4.042 21.273 0.349 1.00 58.47 116 LYS A O 1
ATOM 950 N N . MET A 1 117 ? -5.558 21.149 -1.311 1.00 57.19 117 MET A N 1
ATOM 951 C CA . MET A 1 117 ? -4.574 21.168 -2.391 1.00 57.19 117 MET A CA 1
ATOM 952 C C . MET A 1 117 ? -4.045 22.594 -2.531 1.00 57.19 117 MET A C 1
ATOM 954 O O . MET A 1 117 ? -4.754 23.482 -3.006 1.00 57.19 117 MET A O 1
ATOM 958 N N . ASP A 1 118 ? -2.812 22.810 -2.089 1.00 57.47 118 ASP A N 1
ATOM 959 C CA . ASP A 1 118 ? -2.041 23.977 -2.489 1.00 57.47 118 ASP A CA 1
ATOM 960 C C . ASP A 1 118 ? -1.439 23.691 -3.868 1.00 57.47 118 ASP A C 1
ATOM 962 O O . ASP A 1 118 ? -0.588 22.816 -4.020 1.00 57.47 118 ASP A O 1
ATOM 966 N N . TRP A 1 119 ? -1.960 24.377 -4.882 1.00 59.03 119 TRP A N 1
ATOM 967 C CA . TRP A 1 119 ? -1.526 24.256 -6.275 1.00 59.03 119 TRP A CA 1
ATOM 968 C C . TRP A 1 119 ? -0.352 25.183 -6.614 1.00 59.03 119 TRP A C 1
ATOM 970 O O . TRP A 1 119 ? 0.010 25.287 -7.786 1.00 59.03 119 TRP A O 1
ATOM 980 N N . SER A 1 120 ? 0.227 25.881 -5.632 1.00 50.25 120 SER A N 1
ATOM 981 C CA . SER A 1 120 ? 1.375 26.746 -5.884 1.00 50.25 120 SER A CA 1
ATOM 982 C C . SER A 1 120 ? 2.672 25.933 -6.004 1.00 50.25 120 SER A C 1
ATOM 984 O O . SER A 1 120 ? 3.236 25.455 -5.023 1.00 50.25 120 SER A O 1
ATOM 986 N N . ASN A 1 121 ? 3.114 25.775 -7.254 1.00 43.16 121 ASN A N 1
ATOM 987 C CA . ASN A 1 121 ? 4.487 25.460 -7.651 1.00 43.16 121 ASN A CA 1
ATOM 988 C C . ASN A 1 121 ? 5.090 26.688 -8.334 1.00 43.16 121 ASN A C 1
ATOM 990 O O . ASN A 1 121 ? 4.344 27.341 -9.102 1.00 43.16 121 ASN A O 1
#

Mean predicted aligned error: 7.07 Å

Sequence (121 aa):
MDYSLADIFQSSDYSLDIFKPEELAALEIYDKKGKPYLKDFATGKERPAKPEEIVRQLYVHRLMHRYGYKPSRLEVEKGIWFGSTIAEKRADIVVLDEKNPEEVYIIVECKSPAAKMDWSN

pLDDT: mean 83.0, std 13.92, range [43.16, 96.12]

Foldseek 3Di:
DDDDPCNQCPPAPDDPVVADPVLVVPWDWDDDPNFIWTAQPLPRDIDGPHVQVSVLSSVVVCCCPVVPQHSLQKDAQDFDDDPPDGPPGGAGIFGADPVGRNHTDDTDHDDGPPDDDPPDD

Solvent-accessible surface area (backbone atoms only — not comparable to full-atom values): 7557 Å² total; per-residue (Å²): 114,86,63,50,71,68,72,62,45,60,97,51,81,76,77,66,82,90,54,54,70,70,59,60,68,69,61,64,60,41,61,57,93,91,38,56,24,29,60,37,81,63,76,63,49,77,43,69,52,42,62,69,48,49,55,50,45,47,50,52,46,42,40,37,74,76,69,62,45,56,45,93,36,51,40,69,62,43,71,44,70,57,84,98,42,75,40,90,57,56,38,54,34,35,33,34,32,90,90,46,70,89,42,80,66,44,80,46,76,86,74,64,79,87,58,82,82,77,83,85,124

Secondary structure (DSSP, 8-state):
-PPPHHHHSTT-----TTS-HHHHHT---EESSSSEEEE-TTT--EEE--HHHHHHHHHHHHHHHTS---GGGEEEEEEEEETTEEEEEEEEEEEEPSS-TTSEEEEE----TTS------

Nearest PDB structures (foldseek):
  3cpe-assembly1_A  TM=6.548E-01  e=3.984E-01  Tequatrovirus T4
  8ro0-assembly1_TF  TM=5.745E-01  e=1.037E+00  Caenorhabditis elegans
  7apl-assembly1_A-2  TM=4.061E-01  e=1.256E+00  Zymomonas mobilis subsp. mobilis ZM4 = ATCC 31821
  5why-assembly2_B  TM=3.696E-01  e=1.339E+00  Acetivibrio thermocellus ATCC 27405

Radius of gyration: 15.59 Å; Cα contacts (8 Å, |Δi|>4): 167; chains: 1; bounding box: 39×36×37 Å